Protein AF-A0A168EDT3-F1 (afdb_monomer_lite)

Sequence (125 aa):
MRIFFRKQPPPPLDPDDVVVTSVEVLDRGLPITRIIHWSHGYTFLSGLESEGSRPVAVHFKHIADIDSTASNLTLKEGGIALRVMDLRGVPGNWKTYGPWSDEHLDELLQSGCIDDVHNDLTPWD

Foldseek 3Di:
DDDDPPPDFADFQDQQFKEKEFPCCQVVLADFFKWAAAPRGIYTYHPPADPPTDMDIDGVNSNCVSPVLSRPDTADHQKMWGWDADPVRHTDDIFMFDNDDPVVVVVCVVVVDDDPPPDPGPGDD

Radius of gyration: 14.89 Å; chains: 1; bounding box: 53×29×36 Å

Organism: NCBI:txid1300344

Secondary structure (DSSP, 8-state):
-------PPPPPPPTT-EEEEEHHHHHHTPPEEEEEEETTEEEEEETT--TTPPEEEEEHHHHHTT-TTGGG----TT-EEE-PBPTTS-B---EEE----HHHHHHHHHH----TTTS------

Structure (mmCIF, N/CA/C/O backbone):
data_AF-A0A168EDT3-F1
#
_entry.id   AF-A0A168EDT3-F1
#
loop_
_atom_site.group_PDB
_atom_site.id
_atom_site.type_symbol
_atom_site.label_atom_id
_atom_site.label_alt_id
_atom_site.label_comp_id
_atom_site.label_asym_id
_atom_site.label_entity_id
_atom_site.label_seq_id
_atom_site.pdbx_PDB_ins_code
_atom_site.Cartn_x
_atom_site.Cartn_y
_atom_site.Cartn_z
_atom_site.occupancy
_atom_site.B_iso_or_equiv
_atom_site.auth_seq_id
_atom_site.auth_comp_id
_atom_site.auth_asym_id
_atom_site.auth_atom_id
_atom_site.pdbx_PDB_model_num
ATOM 1 N N . MET A 1 1 ? 36.999 13.636 -1.929 1.00 38.53 1 MET A N 1
ATOM 2 C CA . MET A 1 1 ? 36.272 12.615 -1.147 1.00 38.53 1 MET A CA 1
ATOM 3 C C . MET A 1 1 ? 35.005 12.269 -1.919 1.00 38.53 1 MET A C 1
ATOM 5 O O . MET A 1 1 ? 34.163 13.139 -2.075 1.00 38.53 1 MET A O 1
ATOM 9 N N . ARG A 1 2 ? 34.921 11.080 -2.529 1.00 32.22 2 ARG A N 1
ATOM 10 C CA . ARG A 1 2 ? 33.703 10.623 -3.221 1.00 32.22 2 ARG A CA 1
ATOM 11 C C . ARG A 1 2 ? 32.858 9.873 -2.196 1.00 32.22 2 ARG A C 1
ATOM 13 O O . ARG A 1 2 ? 33.267 8.808 -1.746 1.00 32.22 2 ARG A O 1
ATOM 20 N N . ILE A 1 3 ? 31.746 10.469 -1.778 1.00 32.44 3 ILE A N 1
ATOM 21 C CA . ILE A 1 3 ? 30.786 9.824 -0.884 1.00 32.44 3 ILE A CA 1
ATOM 22 C C . ILE A 1 3 ? 29.979 8.861 -1.753 1.00 32.44 3 ILE A C 1
ATOM 24 O O . ILE A 1 3 ? 29.205 9.282 -2.608 1.00 32.44 3 ILE A O 1
ATOM 28 N N . PHE A 1 4 ? 30.214 7.564 -1.581 1.00 37.53 4 PHE A N 1
ATOM 29 C CA . PHE A 1 4 ? 29.346 6.539 -2.139 1.00 37.53 4 PHE A CA 1
ATOM 30 C C . PHE A 1 4 ? 28.138 6.424 -1.213 1.00 37.53 4 PHE A C 1
ATOM 32 O O . PHE A 1 4 ? 28.236 5.818 -0.147 1.00 37.53 4 PHE A O 1
ATOM 39 N N . PHE A 1 5 ? 27.000 6.993 -1.605 1.00 39.56 5 PHE A N 1
ATOM 40 C CA . PHE A 1 5 ? 25.731 6.566 -1.032 1.00 39.56 5 PHE A CA 1
ATOM 41 C C . PHE A 1 5 ? 25.523 5.121 -1.481 1.00 39.56 5 PHE A C 1
ATOM 43 O O . PHE A 1 5 ? 25.188 4.857 -2.637 1.00 39.56 5 PHE A O 1
ATOM 50 N N . ARG A 1 6 ? 25.774 4.158 -0.587 1.00 43.62 6 ARG A N 1
ATOM 51 C CA . ARG A 1 6 ? 25.155 2.844 -0.752 1.00 43.62 6 ARG A CA 1
ATOM 52 C C . ARG A 1 6 ? 23.657 3.126 -0.811 1.00 43.62 6 ARG A C 1
ATOM 54 O O . ARG A 1 6 ? 23.123 3.684 0.142 1.00 43.62 6 ARG A O 1
ATOM 61 N N . LYS A 1 7 ? 23.015 2.794 -1.935 1.00 52.00 7 LYS A N 1
ATOM 62 C CA . LYS A 1 7 ? 21.555 2.736 -2.049 1.00 52.00 7 LYS A CA 1
ATOM 63 C C . LYS A 1 7 ? 21.092 1.640 -1.091 1.00 52.00 7 LYS A C 1
ATOM 65 O O . LYS A 1 7 ? 20.941 0.492 -1.498 1.00 52.00 7 LYS A O 1
ATOM 70 N N . GLN A 1 8 ? 21.020 1.953 0.200 1.00 50.66 8 GLN A N 1
ATOM 71 C CA . GLN A 1 8 ? 20.370 1.069 1.146 1.00 50.66 8 GLN A CA 1
ATOM 72 C C . GLN A 1 8 ? 18.915 0.967 0.704 1.00 50.66 8 GLN A C 1
ATOM 74 O O . GLN A 1 8 ? 18.336 1.981 0.296 1.00 50.66 8 GLN A O 1
ATOM 79 N N . PRO A 1 9 ? 18.347 -0.247 0.702 1.00 55.12 9 PRO A N 1
ATOM 80 C CA . PRO A 1 9 ? 16.920 -0.358 0.553 1.00 55.12 9 PRO A CA 1
ATOM 81 C C . PRO A 1 9 ? 16.270 0.520 1.635 1.00 55.12 9 PRO A C 1
ATOM 83 O O . PRO A 1 9 ? 16.803 0.630 2.744 1.00 55.12 9 PRO A O 1
ATOM 86 N N . PRO A 1 10 ? 15.175 1.196 1.286 1.00 61.12 10 PRO A N 1
ATOM 87 C CA . PRO A 1 10 ? 14.385 1.964 2.236 1.00 61.12 10 PRO A CA 1
ATOM 88 C C . PRO A 1 10 ? 13.962 1.056 3.399 1.00 61.12 10 PRO A C 1
ATOM 90 O O . PRO A 1 10 ? 13.918 -0.170 3.236 1.00 61.12 10 PRO A O 1
ATOM 93 N N . PRO A 1 11 ? 13.688 1.632 4.576 1.00 66.62 11 PRO A N 1
ATOM 94 C CA . PRO A 1 11 ? 13.210 0.849 5.698 1.00 66.62 11 PRO A CA 1
ATOM 95 C C . PRO A 1 11 ? 11.875 0.170 5.339 1.00 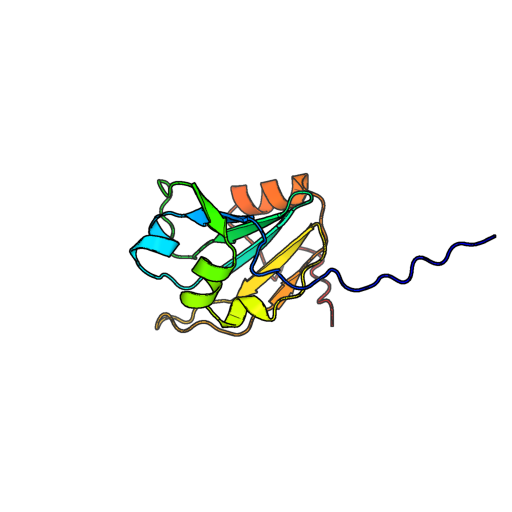66.62 11 PRO A C 1
ATOM 97 O O . PRO A 1 11 ? 11.103 0.713 4.543 1.00 66.62 11 PRO A O 1
ATOM 100 N N . PRO A 1 12 ? 11.613 -1.025 5.890 1.00 74.69 12 PRO A N 1
ATOM 101 C CA . PRO A 1 12 ? 10.286 -1.626 5.826 1.00 74.69 12 PRO A CA 1
ATOM 102 C C . PRO A 1 12 ? 9.257 -0.704 6.494 1.00 74.69 12 PRO A C 1
ATOM 104 O O . PRO A 1 12 ? 9.627 0.160 7.288 1.00 74.69 12 PRO A O 1
ATOM 107 N N . LEU A 1 13 ? 7.976 -0.919 6.192 1.00 80.88 13 LEU A N 1
ATOM 108 C CA . LEU A 1 13 ? 6.867 -0.239 6.869 1.00 80.88 13 LEU A CA 1
ATOM 109 C C . LEU A 1 13 ? 6.972 -0.418 8.393 1.00 80.88 13 LEU A C 1
ATOM 111 O O . LEU A 1 13 ? 6.948 -1.553 8.882 1.00 80.88 13 LEU A O 1
ATOM 115 N N . ASP A 1 14 ? 7.089 0.684 9.137 1.00 83.19 14 ASP A N 1
ATOM 116 C CA . ASP A 1 14 ? 7.169 0.657 10.598 1.00 83.19 14 ASP A CA 1
ATOM 117 C C . ASP A 1 14 ? 5.746 0.575 11.187 1.00 83.19 14 ASP A C 1
ATOM 119 O O . ASP A 1 14 ? 4.866 1.326 10.768 1.00 83.19 14 ASP A O 1
ATOM 123 N N . PRO A 1 15 ? 5.460 -0.319 12.152 1.00 84.81 15 PRO A N 1
ATOM 124 C CA . PRO A 1 15 ? 4.177 -0.355 12.860 1.00 84.81 15 PRO A CA 1
ATOM 125 C C . PRO A 1 15 ? 3.707 0.988 13.439 1.00 84.81 15 PRO A C 1
ATOM 127 O O . PRO A 1 15 ? 2.491 1.186 13.578 1.00 84.81 15 PRO A O 1
ATOM 130 N N . ASP A 1 16 ? 4.640 1.883 13.770 1.00 85.19 16 ASP A N 1
ATOM 131 C CA . ASP A 1 16 ? 4.357 3.218 14.292 1.00 85.19 16 ASP A CA 1
ATOM 132 C C . ASP A 1 16 ? 4.120 4.267 13.188 1.00 85.19 16 ASP A C 1
ATOM 134 O O . ASP A 1 16 ? 3.581 5.339 13.490 1.00 85.19 16 ASP A O 1
ATOM 138 N N . ASP A 1 17 ? 4.408 3.954 11.917 1.00 87.00 17 ASP A N 1
ATOM 139 C CA . ASP A 1 17 ? 4.163 4.851 10.784 1.00 87.00 17 ASP A CA 1
ATOM 140 C C . ASP A 1 17 ? 2.673 5.191 10.655 1.00 87.00 17 ASP A C 1
ATOM 142 O O . ASP A 1 17 ? 1.789 4.335 10.777 1.00 87.00 17 ASP A O 1
ATOM 146 N N . VAL A 1 18 ? 2.392 6.464 10.366 1.00 90.94 18 VAL A N 1
ATOM 147 C CA . VAL A 1 18 ? 1.055 6.922 9.981 1.00 90.94 18 VAL A CA 1
ATOM 148 C C . VAL A 1 18 ? 0.924 6.819 8.467 1.00 90.94 18 VAL A C 1
ATOM 150 O O . VAL A 1 18 ? 1.722 7.375 7.715 1.00 90.94 18 VAL A O 1
ATOM 153 N N . VAL A 1 19 ? -0.111 6.117 8.028 1.00 92.44 19 VAL A N 1
ATOM 154 C CA . VAL A 1 19 ? -0.415 5.840 6.625 1.00 92.44 19 VAL A CA 1
ATOM 155 C C . VAL A 1 19 ? -1.814 6.341 6.292 1.00 92.44 19 VAL A C 1
ATOM 157 O O . VAL A 1 19 ? -2.669 6.462 7.173 1.00 92.44 19 VAL A O 1
ATOM 160 N N . VAL A 1 20 ? -2.067 6.620 5.018 1.00 93.38 20 VAL A N 1
ATOM 161 C CA . VAL A 1 20 ? -3.395 7.005 4.527 1.00 93.38 20 VAL A CA 1
ATOM 162 C C . VAL A 1 20 ? -4.067 5.799 3.877 1.00 93.38 20 VAL A C 1
ATOM 164 O O . VAL A 1 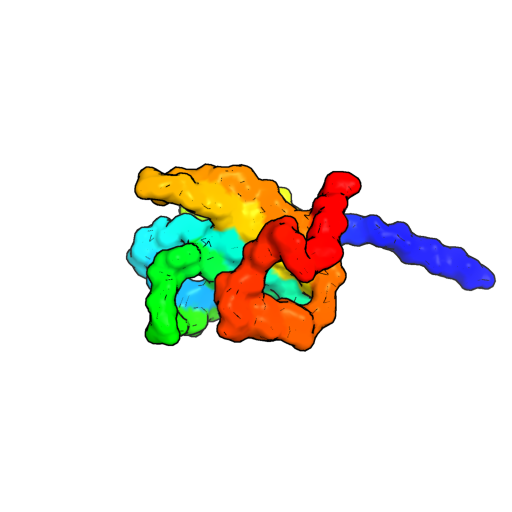20 ? -3.460 5.115 3.059 1.00 93.38 20 VAL A O 1
ATOM 167 N N . THR A 1 21 ? -5.326 5.538 4.218 1.00 93.12 21 THR A N 1
ATOM 168 C CA . THR A 1 21 ? -6.185 4.546 3.548 1.00 93.12 21 THR A CA 1
ATOM 169 C C . THR A 1 21 ? -7.616 5.072 3.417 1.00 93.12 21 THR A C 1
ATOM 171 O O . THR A 1 21 ? -7.846 6.246 3.690 1.00 93.12 21 THR A O 1
ATOM 174 N N . SER A 1 22 ? -8.587 4.245 3.029 1.00 91.38 22 SER A N 1
ATOM 175 C CA . SER A 1 22 ? -10.008 4.599 2.999 1.00 91.38 22 SER A CA 1
ATOM 176 C C . SER A 1 22 ? -10.799 3.996 4.164 1.00 91.38 22 SER A C 1
ATOM 178 O O . SER A 1 22 ? -10.456 2.949 4.719 1.00 91.38 22 SER A O 1
ATOM 180 N N . VAL A 1 23 ? -11.917 4.638 4.518 1.00 88.69 23 VAL A N 1
ATOM 181 C CA . VAL A 1 23 ? -12.878 4.077 5.485 1.00 88.69 23 VAL A CA 1
ATOM 182 C C . VAL A 1 23 ? -13.407 2.717 5.022 1.00 88.69 23 VAL A C 1
ATOM 184 O O . VAL A 1 23 ? -13.583 1.835 5.855 1.00 88.69 23 VAL A O 1
ATOM 187 N N . GLU A 1 24 ? -13.630 2.495 3.718 1.00 88.00 24 GLU A N 1
ATOM 188 C CA . GLU A 1 24 ? -14.104 1.187 3.248 1.00 88.00 24 GLU A CA 1
ATOM 189 C C . GLU A 1 24 ? -13.097 0.064 3.493 1.00 88.00 24 GLU A C 1
ATOM 191 O O . GLU A 1 24 ? -13.523 -1.042 3.825 1.00 88.00 24 GLU A O 1
ATOM 196 N N . VAL A 1 25 ? -11.792 0.330 3.365 1.00 89.25 25 VAL A N 1
ATOM 197 C CA . VAL A 1 25 ? -10.753 -0.655 3.700 1.00 89.25 25 VAL A CA 1
ATOM 198 C C . VAL A 1 25 ? -10.856 -1.061 5.166 1.00 89.25 25 VAL A C 1
ATOM 200 O O . VAL A 1 25 ? -10.877 -2.255 5.459 1.00 89.25 25 VAL A O 1
ATOM 203 N N . LEU A 1 26 ? -10.982 -0.087 6.069 1.00 89.06 26 LEU A N 1
ATOM 204 C CA . LEU A 1 26 ? -11.029 -0.337 7.510 1.00 89.06 26 LEU A CA 1
ATOM 205 C C . LEU A 1 26 ? -12.339 -0.998 7.954 1.00 89.06 26 LEU A C 1
ATOM 207 O O . LEU A 1 26 ? -12.312 -2.038 8.606 1.00 89.06 26 LEU A O 1
ATOM 211 N N . ASP A 1 27 ? -13.484 -0.426 7.580 1.00 88.75 27 ASP A N 1
ATOM 212 C CA . ASP A 1 27 ? -14.800 -0.860 8.066 1.00 88.75 27 ASP A CA 1
ATOM 213 C C . ASP A 1 27 ? -15.211 -2.226 7.506 1.00 88.75 27 ASP A C 1
ATOM 215 O O . ASP A 1 27 ? -15.953 -2.972 8.148 1.00 88.75 27 ASP A O 1
ATOM 219 N N . ARG A 1 28 ? -14.766 -2.556 6.287 1.00 86.88 28 ARG A N 1
ATOM 220 C CA . ARG A 1 28 ? -15.138 -3.801 5.597 1.00 86.88 28 ARG A CA 1
ATOM 221 C C . ARG A 1 28 ? -14.007 -4.826 5.556 1.00 86.88 28 ARG A C 1
ATOM 223 O O . ARG A 1 28 ? -14.230 -5.917 5.037 1.00 86.88 28 ARG A O 1
ATOM 230 N N . GLY A 1 29 ? -12.822 -4.487 6.067 1.00 87.19 29 GLY A N 1
ATOM 231 C CA . GLY A 1 29 ? -11.644 -5.356 6.032 1.00 87.19 29 GLY A CA 1
ATOM 232 C C . GLY A 1 29 ? -11.252 -5.749 4.607 1.00 87.19 29 GLY A C 1
ATOM 233 O O . GLY A 1 29 ? -11.008 -6.924 4.336 1.00 87.19 29 GLY A O 1
ATOM 234 N N . LEU A 1 30 ? -11.278 -4.794 3.669 1.00 86.88 30 LEU A N 1
ATOM 235 C CA . LEU A 1 30 ? -10.977 -5.092 2.267 1.00 86.88 30 LEU A CA 1
ATOM 236 C C . LEU A 1 30 ? -9.478 -5.351 2.077 1.00 86.88 30 LEU A C 1
ATOM 238 O O . LEU A 1 30 ? -8.653 -4.648 2.664 1.00 86.88 30 LEU A O 1
ATOM 242 N N . PRO A 1 31 ? -9.104 -6.298 1.200 1.00 86.75 31 PRO A N 1
ATOM 243 C CA . PRO A 1 31 ? -7.710 -6.511 0.858 1.00 86.75 31 PRO A CA 1
ATOM 244 C C . PRO A 1 31 ? -7.148 -5.277 0.144 1.00 86.75 31 PRO A C 1
ATOM 246 O O . PRO A 1 31 ? -7.691 -4.810 -0.856 1.00 86.75 31 PRO A O 1
ATOM 249 N N . ILE A 1 32 ? -6.011 -4.778 0.621 1.00 91.38 32 ILE A N 1
ATOM 250 C CA . ILE A 1 32 ? -5.289 -3.661 -0.001 1.00 91.38 32 ILE A CA 1
ATOM 251 C C . ILE A 1 32 ? -4.647 -4.142 -1.294 1.00 91.38 32 ILE A C 1
ATOM 253 O O . ILE A 1 32 ? -3.903 -5.106 -1.284 1.00 91.38 32 ILE A O 1
ATOM 257 N N . THR A 1 33 ? -4.894 -3.519 -2.431 1.00 90.81 33 THR A N 1
ATOM 258 C CA . THR A 1 33 ? -4.351 -3.989 -3.720 1.00 90.81 33 THR A CA 1
ATOM 259 C C . THR A 1 33 ? -3.211 -3.127 -4.231 1.00 90.81 33 THR A C 1
ATOM 261 O O . THR A 1 33 ? -2.477 -3.543 -5.126 1.00 90.81 33 THR A O 1
ATOM 264 N N . ARG A 1 34 ? -3.063 -1.922 -3.682 1.00 90.12 34 ARG A N 1
ATOM 265 C CA . ARG A 1 34 ? -2.058 -0.949 -4.093 1.00 90.12 34 ARG A CA 1
ATOM 266 C C . ARG A 1 34 ? -1.488 -0.241 -2.874 1.00 90.12 34 ARG A C 1
ATOM 268 O O . ARG A 1 34 ? -2.232 0.192 -2.000 1.00 90.12 34 ARG A O 1
ATOM 275 N N . ILE A 1 35 ? -0.169 -0.107 -2.854 1.00 92.25 35 ILE A N 1
ATOM 276 C CA . ILE A 1 35 ? 0.575 0.661 -1.861 1.00 92.25 35 ILE A CA 1
ATOM 277 C C . ILE A 1 35 ? 1.484 1.626 -2.607 1.00 92.25 35 ILE A C 1
ATOM 279 O O . ILE A 1 35 ? 2.236 1.208 -3.481 1.00 92.25 35 ILE A O 1
ATOM 283 N N . ILE A 1 36 ? 1.415 2.904 -2.264 1.00 90.75 36 ILE A N 1
ATOM 284 C CA . ILE A 1 36 ? 2.229 3.966 -2.852 1.00 90.75 36 ILE A CA 1
ATOM 285 C C . ILE A 1 36 ? 3.077 4.570 -1.742 1.00 90.75 36 ILE A C 1
ATOM 287 O O . ILE A 1 36 ? 2.544 4.911 -0.684 1.00 90.75 36 ILE A O 1
ATOM 291 N N . HIS A 1 37 ? 4.382 4.685 -1.973 1.00 90.88 37 HIS A N 1
ATOM 292 C CA . HIS A 1 37 ? 5.307 5.345 -1.063 1.00 90.88 37 HIS A CA 1
ATOM 293 C C . HIS A 1 37 ? 5.639 6.748 -1.578 1.00 90.88 37 HIS A C 1
ATOM 295 O O . HIS A 1 37 ? 6.333 6.908 -2.582 1.00 90.88 37 HIS A O 1
ATOM 301 N N . TRP A 1 38 ? 5.150 7.751 -0.861 1.00 87.50 38 TRP A N 1
ATOM 302 C CA . TRP A 1 38 ? 5.409 9.169 -1.084 1.00 87.50 38 TRP A CA 1
ATOM 303 C C . TRP A 1 38 ? 6.610 9.649 -0.278 1.00 87.50 38 TRP A C 1
ATOM 305 O O . TRP A 1 38 ? 7.015 9.019 0.698 1.00 87.50 38 TRP A O 1
ATOM 315 N N . SER A 1 39 ? 7.080 10.851 -0.596 1.00 83.38 39 SER A N 1
ATOM 316 C CA . SER A 1 39 ? 8.081 11.589 0.186 1.00 83.38 39 SER A CA 1
ATOM 317 C C . SER A 1 39 ? 7.710 11.806 1.667 1.00 83.38 39 SER A C 1
ATOM 319 O O . SER A 1 39 ? 8.574 12.108 2.494 1.00 83.38 39 SER A O 1
ATOM 321 N N . HIS A 1 40 ? 6.433 11.660 2.038 1.00 82.44 40 HIS A N 1
ATOM 322 C CA . HIS A 1 40 ? 5.921 11.926 3.392 1.00 82.44 40 HIS A CA 1
ATOM 323 C C . HIS A 1 40 ? 5.217 10.732 4.055 1.00 82.44 40 HIS A C 1
ATOM 325 O O . HIS A 1 40 ? 4.596 10.904 5.103 1.00 82.44 40 HIS A O 1
ATOM 331 N N . GLY A 1 41 ? 5.294 9.536 3.467 1.00 88.50 41 GLY A N 1
ATOM 332 C CA . GLY A 1 41 ? 4.692 8.324 4.024 1.00 88.50 41 GLY A CA 1
ATOM 333 C C . GLY A 1 41 ? 3.977 7.487 2.972 1.00 88.50 41 GLY A C 1
ATOM 334 O O . GLY A 1 41 ? 4.244 7.594 1.779 1.00 88.50 41 GLY A O 1
ATOM 335 N N . TYR A 1 42 ? 3.051 6.637 3.407 1.00 91.81 42 TYR A N 1
ATOM 336 C CA . TYR A 1 42 ? 2.420 5.652 2.531 1.00 91.81 42 TYR A CA 1
ATOM 337 C C . TYR A 1 42 ? 0.928 5.902 2.330 1.00 91.81 42 TYR A C 1
ATOM 339 O O . TYR A 1 42 ? 0.223 6.366 3.227 1.00 91.81 42 TYR A O 1
ATOM 347 N N . THR A 1 43 ? 0.436 5.547 1.146 1.00 91.50 43 THR A N 1
ATOM 348 C CA . THR A 1 43 ? -0.993 5.473 0.826 1.00 91.50 43 THR A CA 1
ATOM 349 C C . THR A 1 43 ? -1.360 4.058 0.409 1.00 91.50 43 THR A C 1
ATOM 351 O O . THR A 1 43 ? -0.708 3.471 -0.455 1.00 91.50 43 THR A O 1
ATOM 354 N N . PHE A 1 44 ? -2.412 3.516 1.009 1.00 92.31 44 PHE A N 1
ATOM 355 C CA . PHE A 1 44 ? -2.927 2.176 0.762 1.00 92.31 44 PHE A CA 1
ATOM 356 C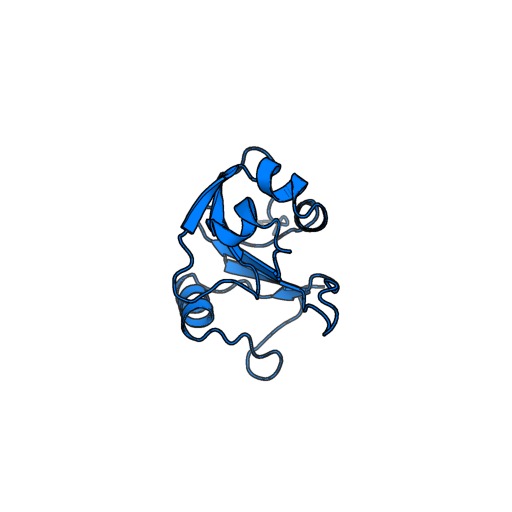 C . PHE A 1 44 ? -4.323 2.242 0.168 1.00 92.31 44 PHE A C 1
ATOM 358 O O . PHE A 1 44 ? -5.196 2.914 0.715 1.00 92.31 44 PHE A O 1
ATOM 365 N N . LEU A 1 45 ? -4.539 1.498 -0.911 1.00 88.56 45 LEU A N 1
ATOM 366 C CA . LEU A 1 45 ? -5.785 1.513 -1.666 1.00 88.56 45 LEU A CA 1
ATOM 367 C C . LEU A 1 45 ? -6.262 0.089 -1.936 1.00 88.56 45 LEU A C 1
ATOM 369 O O . LEU A 1 45 ? -5.476 -0.784 -2.324 1.00 88.56 45 LEU A O 1
ATOM 373 N N . SER A 1 46 ? -7.561 -0.135 -1.765 1.00 87.06 46 SER A N 1
ATOM 374 C CA . SER A 1 46 ? -8.248 -1.341 -2.236 1.00 87.06 46 SER A CA 1
ATOM 375 C C . SER A 1 46 ? -8.784 -1.147 -3.654 1.00 87.06 46 SER A C 1
ATOM 377 O O . SER A 1 46 ? -9.231 -0.068 -4.030 1.00 87.06 46 SER A O 1
ATOM 379 N N . GLY A 1 47 ? -8.809 -2.225 -4.439 1.00 80.31 47 GLY A N 1
ATOM 380 C CA . GLY A 1 47 ? -9.394 -2.236 -5.782 1.00 80.31 47 GLY A CA 1
ATOM 381 C C . GLY A 1 47 ? -10.925 -2.166 -5.790 1.00 80.31 47 GLY A C 1
ATOM 382 O O . GLY A 1 47 ? -11.525 -2.164 -6.859 1.00 80.31 47 GLY A O 1
ATOM 383 N N . LEU A 1 48 ? -11.558 -2.153 -4.613 1.00 80.94 48 LEU A N 1
ATOM 384 C CA . LEU A 1 48 ? -13.009 -2.077 -4.421 1.00 80.94 48 LEU A CA 1
ATOM 385 C C . LEU A 1 48 ? -13.458 -0.748 -3.789 1.00 80.94 48 LEU A C 1
ATOM 387 O O . LEU A 1 48 ? -14.607 -0.636 -3.356 1.00 80.94 48 LEU A O 1
ATOM 391 N N . GLU A 1 49 ? -12.563 0.236 -3.694 1.00 79.38 49 GLU A N 1
ATOM 392 C CA . GLU A 1 49 ? -12.918 1.596 -3.287 1.00 79.38 49 GLU A CA 1
ATOM 393 C C . GLU A 1 49 ? -13.877 2.230 -4.299 1.00 79.38 49 GLU A C 1
ATOM 395 O O . GLU A 1 49 ? -13.783 2.011 -5.509 1.00 79.38 49 GLU A O 1
ATOM 400 N N . SER A 1 50 ? -14.851 2.976 -3.787 1.00 80.88 50 SER A N 1
ATOM 401 C CA . SER A 1 50 ? -15.796 3.716 -4.613 1.00 80.88 50 SER A CA 1
ATOM 402 C C . SER A 1 50 ? -15.247 5.112 -4.903 1.00 80.88 50 SER A C 1
ATOM 404 O O . SER A 1 50 ? -14.398 5.619 -4.180 1.00 80.88 50 SER A O 1
ATOM 406 N N . GLU A 1 51 ? -15.763 5.796 -5.925 1.00 75.56 51 GLU A N 1
ATOM 407 C CA . GLU A 1 51 ? -15.360 7.185 -6.216 1.00 75.56 51 GLU A CA 1
ATOM 408 C C . GLU A 1 51 ? -15.615 8.142 -5.026 1.00 75.56 51 GLU A C 1
ATOM 410 O O . GLU A 1 51 ? -14.983 9.186 -4.905 1.00 75.56 51 GLU A O 1
ATOM 415 N N . GLY A 1 52 ? -16.517 7.769 -4.107 1.00 81.06 52 GLY A N 1
ATOM 416 C CA . GLY A 1 52 ? -16.811 8.508 -2.876 1.00 81.06 52 GLY A CA 1
ATOM 417 C C . GLY A 1 52 ? -16.022 8.058 -1.641 1.00 81.06 52 GLY A C 1
ATOM 418 O O . GLY A 1 52 ? -16.349 8.500 -0.533 1.00 81.06 52 GLY A O 1
ATOM 419 N N . SER A 1 53 ? -15.036 7.170 -1.797 1.00 84.31 53 SER A N 1
ATOM 420 C CA . SER A 1 53 ? -14.205 6.672 -0.703 1.00 84.31 53 SER A CA 1
ATOM 421 C C . SER A 1 53 ? -13.527 7.816 0.047 1.00 84.31 53 SER A C 1
ATOM 423 O O . SER A 1 53 ? -12.889 8.690 -0.537 1.00 84.31 53 SER A O 1
ATOM 425 N N . ARG A 1 54 ? -13.679 7.834 1.377 1.00 87.38 54 ARG A N 1
ATOM 426 C CA . ARG A 1 54 ? -13.125 8.899 2.226 1.00 87.38 54 ARG A CA 1
ATOM 427 C C . ARG A 1 54 ? -11.752 8.497 2.760 1.00 87.38 54 ARG A C 1
ATOM 429 O O . ARG A 1 54 ? -11.685 7.467 3.438 1.00 87.38 54 ARG A O 1
ATOM 436 N N . PRO A 1 55 ? -10.696 9.299 2.529 1.00 90.44 55 PRO A N 1
ATOM 437 C CA . PRO A 1 55 ? -9.377 9.004 3.059 1.00 90.44 55 PRO A CA 1
ATOM 438 C C . PRO A 1 55 ? -9.329 9.220 4.576 1.00 90.44 55 PRO A C 1
ATOM 440 O O . PRO A 1 55 ? -9.956 10.137 5.113 1.00 90.44 55 PRO A O 1
ATOM 443 N N . VAL A 1 56 ? -8.558 8.386 5.265 1.00 93.62 56 VAL A N 1
ATOM 444 C CA . VAL A 1 56 ? -8.318 8.420 6.709 1.00 93.62 56 VAL A CA 1
ATOM 445 C C . VAL A 1 56 ? -6.864 8.080 7.012 1.00 93.62 56 VAL A C 1
ATOM 447 O O . VAL A 1 56 ? -6.279 7.191 6.396 1.00 93.62 56 VAL A O 1
ATOM 450 N N . ALA A 1 57 ? -6.288 8.789 7.980 1.00 93.94 57 ALA A N 1
ATOM 451 C CA . ALA A 1 57 ? -4.949 8.518 8.485 1.00 93.94 57 ALA A CA 1
ATOM 452 C C . ALA A 1 57 ? -5.020 7.547 9.671 1.00 93.94 57 ALA A C 1
ATOM 454 O O . ALA A 1 57 ? -5.772 7.778 10.621 1.00 93.94 57 ALA A O 1
ATOM 455 N N . VAL A 1 58 ? -4.239 6.471 9.625 1.00 93.81 58 VAL A N 1
ATOM 456 C CA . VAL A 1 58 ? -4.174 5.435 10.667 1.00 93.81 58 VAL A CA 1
ATOM 457 C C . VAL A 1 58 ? -2.740 4.967 10.876 1.00 93.81 58 VAL A C 1
ATOM 459 O O . VAL A 1 58 ? -1.888 5.179 10.022 1.00 93.81 58 VAL A O 1
ATOM 462 N N . HIS A 1 59 ? -2.464 4.305 11.999 1.00 92.75 59 HIS A N 1
ATOM 463 C CA . HIS A 1 59 ? -1.181 3.625 12.173 1.00 92.75 59 HIS A CA 1
ATOM 464 C C . HIS A 1 59 ? -1.107 2.356 11.324 1.00 92.75 59 HIS A C 1
ATOM 466 O O . HIS A 1 59 ? -2.094 1.616 11.229 1.00 92.75 59 HIS A O 1
ATOM 472 N N . PHE A 1 60 ? 0.081 2.063 10.795 1.00 90.75 60 PHE A N 1
ATOM 473 C CA . PHE A 1 60 ? 0.341 0.883 9.977 1.00 90.75 60 PHE A CA 1
ATOM 474 C C . PHE A 1 60 ? -0.075 -0.419 10.670 1.00 90.75 60 PHE A C 1
ATOM 476 O O . PHE A 1 60 ? -0.656 -1.294 10.031 1.00 90.75 60 PHE A O 1
ATOM 483 N N . LYS A 1 61 ? 0.115 -0.530 11.991 1.00 90.25 61 LYS A N 1
ATOM 484 C CA . LYS A 1 61 ? -0.323 -1.707 12.762 1.00 90.25 61 LYS A CA 1
ATOM 485 C C . LYS A 1 61 ? -1.800 -2.081 12.551 1.00 90.25 61 LYS A C 1
ATOM 487 O O . LYS A 1 61 ? -2.105 -3.259 12.439 1.00 90.25 61 LYS A O 1
ATOM 492 N N . HIS A 1 62 ? -2.705 -1.102 12.432 1.00 89.06 62 HIS A N 1
ATOM 493 C CA . HIS A 1 62 ? -4.135 -1.377 12.227 1.00 89.06 62 HIS A CA 1
ATOM 494 C C . HIS A 1 62 ? -4.407 -1.964 10.841 1.00 89.06 62 HIS A C 1
ATOM 496 O O . HIS A 1 62 ? -5.363 -2.706 10.647 1.00 89.06 62 HIS A O 1
ATOM 502 N N . ILE A 1 63 ? -3.557 -1.624 9.875 1.00 90.44 63 ILE A N 1
ATOM 503 C CA . ILE A 1 63 ? -3.611 -2.180 8.533 1.00 90.44 63 ILE A CA 1
ATOM 504 C C . ILE A 1 63 ? -3.000 -3.576 8.495 1.00 90.44 63 ILE A C 1
ATOM 506 O O . ILE A 1 63 ? -3.557 -4.458 7.851 1.00 90.44 63 ILE A O 1
ATOM 510 N N . ALA A 1 64 ? -1.883 -3.793 9.187 1.00 86.62 64 ALA A N 1
ATOM 511 C CA . ALA A 1 64 ? -1.227 -5.095 9.243 1.00 86.62 64 ALA A CA 1
ATOM 512 C C . ALA A 1 64 ? -2.144 -6.191 9.823 1.00 86.62 64 ALA A C 1
ATOM 514 O O . ALA A 1 64 ? -2.038 -7.347 9.417 1.00 86.62 64 ALA A O 1
ATOM 515 N N . ASP A 1 65 ? -3.079 -5.821 10.705 1.00 86.69 65 ASP A N 1
ATOM 516 C CA . ASP A 1 65 ? -4.123 -6.721 11.212 1.00 86.69 65 ASP A CA 1
ATOM 517 C C . ASP A 1 65 ? -5.141 -7.132 10.127 1.00 86.69 65 ASP A C 1
ATOM 519 O O . ASP A 1 65 ? -5.677 -8.239 10.167 1.00 86.69 65 ASP A O 1
ATOM 523 N N . ILE A 1 66 ? -5.402 -6.258 9.147 1.00 86.19 66 ILE A N 1
ATOM 524 C CA . ILE A 1 66 ? -6.301 -6.512 8.006 1.00 86.19 66 ILE A CA 1
ATOM 525 C C . ILE A 1 66 ? -5.563 -7.273 6.896 1.00 86.19 66 ILE A C 1
ATOM 527 O O . ILE A 1 66 ? -6.114 -8.182 6.277 1.00 86.19 66 ILE A O 1
ATOM 531 N N . ASP A 1 67 ? -4.309 -6.906 6.635 1.00 87.56 67 ASP A N 1
ATOM 532 C CA . ASP A 1 67 ? -3.488 -7.455 5.563 1.00 87.56 67 ASP A CA 1
ATOM 533 C C . ASP A 1 67 ? -2.028 -7.608 5.991 1.00 87.56 67 ASP A C 1
ATOM 535 O O . ASP A 1 67 ? -1.155 -6.783 5.704 1.00 87.56 67 ASP A O 1
ATOM 539 N N . SER A 1 68 ? -1.742 -8.741 6.626 1.00 86.88 68 SER A N 1
ATOM 540 C CA . SER A 1 68 ? -0.404 -9.067 7.115 1.00 86.88 68 SER A CA 1
ATOM 541 C C . SER A 1 68 ? 0.629 -9.248 6.000 1.00 86.88 68 SER A C 1
ATOM 543 O O . SER A 1 68 ? 1.820 -9.346 6.275 1.00 86.88 68 SER A O 1
ATOM 545 N N . THR A 1 69 ? 0.220 -9.344 4.731 1.00 87.12 69 THR A N 1
ATOM 546 C CA . THR A 1 69 ? 1.180 -9.497 3.628 1.00 87.12 69 THR A CA 1
ATOM 547 C C . THR A 1 69 ? 1.885 -8.184 3.293 1.00 87.12 69 THR A C 1
ATOM 549 O O . THR A 1 69 ? 2.987 -8.215 2.745 1.00 87.12 69 THR A O 1
ATOM 552 N N . ALA A 1 70 ? 1.286 -7.043 3.652 1.00 86.31 70 ALA A N 1
ATOM 553 C CA . ALA A 1 70 ? 1.858 -5.723 3.419 1.00 86.31 70 ALA A CA 1
ATOM 554 C C . ALA A 1 70 ? 3.091 -5.451 4.296 1.00 86.31 70 ALA A C 1
ATOM 556 O O . ALA A 1 70 ? 3.984 -4.724 3.875 1.00 86.31 70 ALA A O 1
ATOM 557 N N . SER A 1 71 ? 3.195 -6.069 5.479 1.00 83.56 71 SER A N 1
ATOM 558 C CA . SER A 1 71 ? 4.285 -5.810 6.439 1.00 83.56 71 SER A CA 1
ATOM 559 C C . SER A 1 71 ? 5.673 -6.215 5.948 1.00 83.56 71 SER A C 1
ATOM 561 O O . SER A 1 71 ? 6.670 -5.789 6.519 1.00 83.56 71 SER A O 1
ATOM 563 N N . ASN A 1 72 ? 5.749 -7.042 4.905 1.00 82.44 72 ASN A N 1
ATOM 564 C CA . ASN A 1 72 ? 7.014 -7.495 4.329 1.00 82.44 72 ASN A CA 1
ATOM 565 C C . ASN A 1 72 ? 7.442 -6.667 3.108 1.00 82.44 72 ASN A C 1
ATOM 567 O O . ASN A 1 72 ? 8.441 -6.997 2.468 1.00 82.44 72 ASN A O 1
ATOM 571 N N . LEU A 1 73 ? 6.677 -5.633 2.744 1.00 85.44 73 LEU A N 1
ATOM 572 C CA . LEU A 1 73 ? 6.990 -4.796 1.596 1.00 85.44 73 LEU A CA 1
ATOM 573 C C . LEU A 1 73 ? 8.092 -3.795 1.915 1.00 85.44 73 LEU A C 1
ATOM 575 O O . LEU A 1 73 ? 8.080 -3.114 2.939 1.00 85.44 73 LEU A O 1
ATOM 579 N N . THR A 1 74 ? 8.994 -3.663 0.950 1.00 86.38 74 THR A N 1
ATOM 580 C CA . THR A 1 74 ? 10.058 -2.666 0.949 1.00 86.38 74 THR A CA 1
ATOM 581 C C . THR A 1 74 ? 9.906 -1.823 -0.308 1.00 86.38 74 THR A C 1
ATOM 583 O O . THR A 1 74 ? 10.109 -2.317 -1.418 1.00 86.38 74 THR A O 1
ATOM 586 N N . LEU A 1 75 ? 9.541 -0.551 -0.148 1.00 85.12 75 LEU A N 1
ATOM 587 C CA . LEU A 1 75 ? 9.297 0.372 -1.258 1.00 85.12 75 LEU A CA 1
ATOM 588 C C . LEU A 1 75 ? 10.188 1.593 -1.161 1.00 85.12 75 LEU A C 1
ATOM 590 O O . LEU A 1 75 ? 10.301 2.206 -0.104 1.00 85.12 75 LEU A O 1
ATOM 594 N N . LYS A 1 76 ? 10.805 1.975 -2.281 1.00 86.94 76 LYS A N 1
ATOM 595 C CA . LYS A 1 76 ? 11.554 3.239 -2.385 1.00 86.94 76 LYS A CA 1
ATOM 596 C C . LYS A 1 76 ? 10.582 4.401 -2.391 1.00 86.94 76 LYS A C 1
ATOM 598 O O . LYS A 1 76 ? 9.447 4.223 -2.814 1.00 86.94 76 LYS A O 1
ATOM 603 N N . GLU A 1 77 ? 11.037 5.559 -1.931 1.00 87.25 77 GLU A N 1
ATOM 604 C CA . GLU A 1 77 ? 10.326 6.815 -2.170 1.00 87.25 77 GLU A CA 1
ATOM 605 C C . GLU A 1 77 ? 10.040 6.934 -3.672 1.00 87.25 77 GLU A C 1
ATOM 607 O O . GLU A 1 77 ? 10.929 6.654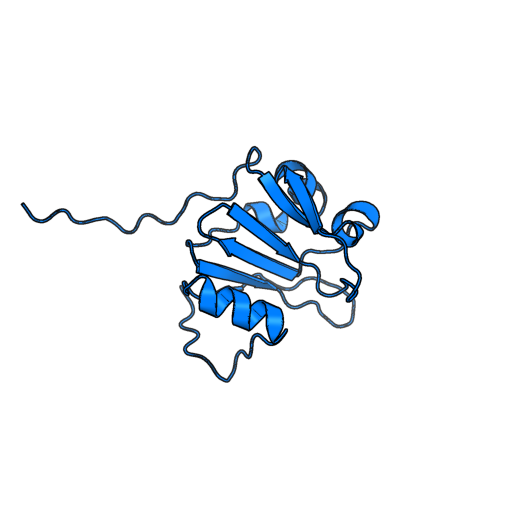 -4.484 1.00 87.25 77 GLU A O 1
ATOM 612 N N . GLY A 1 78 ? 8.798 7.246 -4.040 1.00 86.75 78 GLY A N 1
ATOM 613 C CA . GLY A 1 78 ? 8.346 7.221 -5.430 1.00 86.75 78 GLY A CA 1
ATOM 614 C C . GLY A 1 78 ? 7.917 5.835 -5.934 1.00 86.75 78 GLY A C 1
ATOM 615 O O . GLY A 1 78 ? 7.627 5.667 -7.115 1.00 86.75 78 GLY A O 1
ATOM 616 N N . GLY A 1 79 ? 7.958 4.804 -5.091 1.00 88.88 79 GLY A N 1
ATOM 617 C CA . GLY A 1 79 ? 7.685 3.416 -5.457 1.00 88.88 79 GLY A CA 1
ATOM 618 C C . GLY A 1 79 ? 6.229 3.012 -5.246 1.00 88.88 79 GLY A C 1
ATOM 619 O O . GLY A 1 79 ? 5.560 3.481 -4.325 1.00 88.88 79 GLY A O 1
ATOM 620 N N . ILE A 1 80 ? 5.760 2.070 -6.065 1.00 89.19 80 ILE A N 1
ATOM 621 C CA . ILE A 1 80 ? 4.424 1.474 -5.946 1.00 89.19 80 ILE A CA 1
ATOM 622 C C . ILE A 1 80 ? 4.559 -0.038 -5.779 1.00 89.19 80 ILE A C 1
ATOM 624 O O . ILE A 1 80 ? 5.311 -0.669 -6.515 1.00 89.19 80 ILE A O 1
ATOM 628 N N . ALA A 1 81 ? 3.807 -0.639 -4.859 1.00 91.25 81 ALA A N 1
ATOM 629 C CA . ALA A 1 81 ? 3.523 -2.070 -4.862 1.00 91.25 81 ALA A CA 1
ATOM 630 C C . ALA A 1 81 ? 2.087 -2.311 -5.335 1.00 91.25 81 ALA A C 1
ATOM 632 O O . ALA A 1 81 ? 1.152 -1.661 -4.866 1.00 91.25 81 ALA A O 1
ATOM 633 N N . LEU A 1 82 ? 1.901 -3.276 -6.230 1.00 90.81 82 LEU A N 1
ATOM 634 C CA . LEU A 1 82 ? 0.599 -3.731 -6.699 1.00 90.81 82 LEU A CA 1
ATOM 635 C C . LEU A 1 82 ? 0.469 -5.226 -6.505 1.00 90.81 82 LEU A C 1
ATOM 637 O O . LEU A 1 82 ? 1.403 -5.982 -6.763 1.00 90.81 82 LEU A O 1
ATOM 641 N N . ARG A 1 83 ? -0.727 -5.658 -6.136 1.00 89.19 83 ARG A N 1
ATOM 642 C CA . ARG A 1 83 ? -1.133 -7.050 -6.265 1.00 89.19 83 ARG A CA 1
ATOM 643 C C . ARG A 1 83 ? -2.465 -7.112 -6.985 1.00 89.19 83 ARG A C 1
ATOM 645 O O . ARG A 1 83 ? -3.384 -6.344 -6.704 1.00 89.19 83 ARG A O 1
ATOM 652 N N . VAL A 1 84 ? -2.558 -8.036 -7.929 1.00 86.00 84 VAL A N 1
ATOM 653 C CA . VAL A 1 84 ? -3.788 -8.271 -8.682 1.00 86.00 84 VAL A CA 1
ATOM 654 C C . VAL A 1 84 ? -4.649 -9.261 -7.909 1.00 86.00 84 VAL A C 1
ATOM 656 O O . VAL A 1 84 ? -4.157 -10.294 -7.453 1.00 86.00 84 VAL A O 1
ATOM 659 N N . MET A 1 85 ? -5.931 -8.937 -7.766 1.00 85.25 85 MET A N 1
ATOM 660 C CA . MET A 1 85 ? -6.934 -9.850 -7.223 1.00 85.25 85 MET A CA 1
ATOM 661 C C . MET A 1 85 ? -7.438 -10.763 -8.339 1.00 85.25 85 MET A C 1
ATOM 663 O O . MET A 1 85 ? -7.735 -10.288 -9.437 1.00 85.25 85 MET A O 1
ATOM 667 N N . ASP A 1 86 ? -7.560 -12.062 -8.073 1.00 84.31 86 ASP A N 1
ATOM 668 C CA . ASP A 1 86 ? -8.250 -12.954 -9.004 1.00 84.31 86 ASP A CA 1
ATOM 669 C C . ASP A 1 86 ? -9.775 -12.705 -8.994 1.00 84.31 86 ASP A C 1
ATOM 671 O O . ASP A 1 86 ? -10.316 -11.996 -8.142 1.00 84.31 86 ASP A O 1
ATOM 675 N N . LEU A 1 87 ? -10.497 -13.324 -9.934 1.00 81.38 87 LEU A N 1
ATOM 676 C CA . LEU A 1 87 ? -11.960 -13.196 -10.041 1.00 81.38 87 LEU A CA 1
ATOM 677 C C . LEU A 1 87 ? -12.727 -13.712 -8.809 1.00 81.38 87 LEU A C 1
ATOM 679 O O . LEU A 1 87 ? -13.926 -13.469 -8.688 1.00 81.38 87 LEU A O 1
ATOM 683 N N . ARG A 1 88 ? -12.068 -14.450 -7.911 1.00 83.81 88 ARG A N 1
ATOM 684 C CA . ARG A 1 88 ? -12.641 -14.960 -6.659 1.00 83.81 88 ARG A CA 1
ATOM 685 C C . ARG A 1 88 ? -12.315 -14.049 -5.474 1.00 83.81 88 ARG A C 1
ATOM 687 O O . ARG A 1 88 ? -12.673 -14.389 -4.350 1.00 83.81 88 ARG A O 1
ATOM 694 N N . GLY A 1 89 ? -11.650 -12.916 -5.708 1.00 77.62 89 GLY A N 1
ATOM 695 C CA . GLY A 1 89 ? -11.225 -12.000 -4.656 1.00 77.62 89 GLY A CA 1
ATOM 696 C C . GLY A 1 89 ? -10.042 -12.526 -3.847 1.00 77.62 89 GLY A C 1
ATOM 697 O O . GLY A 1 89 ? -9.869 -12.119 -2.701 1.00 77.62 89 GLY A O 1
ATOM 698 N N . VAL A 1 90 ? -9.219 -13.413 -4.415 1.00 84.19 90 VAL A N 1
ATOM 699 C CA . VAL A 1 90 ? -7.981 -13.878 -3.779 1.00 84.19 90 VAL A CA 1
ATOM 700 C C . VAL A 1 90 ? -6.820 -12.971 -4.201 1.00 84.19 90 VAL A C 1
ATOM 702 O O . VAL A 1 90 ? -6.604 -12.796 -5.405 1.00 84.19 90 VAL A O 1
ATOM 705 N N . PRO A 1 91 ? -6.058 -12.398 -3.251 1.00 85.06 91 PRO A N 1
ATOM 706 C CA . PRO A 1 91 ? -4.900 -11.578 -3.576 1.00 85.06 91 PRO A CA 1
ATOM 707 C C . PRO A 1 91 ? -3.764 -12.425 -4.153 1.00 85.06 91 PRO A C 1
ATOM 709 O O . PRO A 1 91 ? -3.369 -13.437 -3.573 1.00 85.06 91 PRO A O 1
ATOM 712 N N . GLY A 1 92 ? -3.229 -11.997 -5.296 1.00 87.12 92 GLY A N 1
ATOM 713 C CA . GLY A 1 92 ? -1.989 -12.525 -5.856 1.00 87.12 92 GLY A CA 1
ATOM 714 C C . GLY A 1 92 ? -0.741 -12.006 -5.135 1.00 87.12 92 GLY A C 1
ATOM 715 O O . GLY A 1 92 ? -0.813 -11.338 -4.103 1.00 87.12 92 GLY A O 1
ATOM 716 N N . ASN A 1 93 ? 0.426 -12.291 -5.714 1.00 89.62 93 ASN A N 1
ATOM 717 C CA . ASN A 1 93 ? 1.699 -11.798 -5.192 1.00 89.62 93 ASN A CA 1
ATOM 718 C C . ASN A 1 93 ? 1.862 -10.295 -5.441 1.00 89.62 93 ASN A C 1
ATOM 720 O O . ASN A 1 93 ? 1.443 -9.777 -6.480 1.00 89.62 93 ASN A O 1
ATOM 724 N N . TRP A 1 94 ? 2.534 -9.627 -4.507 1.00 91.00 94 TRP A N 1
ATOM 725 C CA . TRP A 1 94 ? 2.979 -8.253 -4.683 1.00 91.00 94 TRP A CA 1
ATOM 726 C C . TRP A 1 94 ? 4.052 -8.156 -5.768 1.00 91.00 94 TRP A C 1
ATOM 728 O O . TRP A 1 94 ? 4.975 -8.967 -5.829 1.00 91.00 94 TRP A O 1
ATOM 738 N N . LYS A 1 95 ? 3.936 -7.124 -6.592 1.00 89.94 95 LYS A N 1
ATOM 739 C CA . LYS A 1 95 ? 4.940 -6.663 -7.545 1.00 89.94 95 LYS A CA 1
ATOM 740 C C . LYS A 1 95 ? 5.244 -5.206 -7.250 1.00 89.94 95 LYS A C 1
ATOM 742 O O . LYS A 1 95 ? 4.327 -4.452 -6.936 1.00 89.94 95 LYS A O 1
ATOM 747 N N . THR A 1 96 ? 6.505 -4.812 -7.343 1.00 88.31 96 THR A N 1
ATOM 748 C CA . THR A 1 96 ? 6.941 -3.441 -7.070 1.00 88.31 96 THR A CA 1
ATOM 749 C C . THR A 1 96 ? 7.411 -2.754 -8.348 1.00 88.31 96 THR A C 1
ATOM 751 O O . THR A 1 96 ? 7.955 -3.389 -9.250 1.00 88.31 96 THR A O 1
ATOM 754 N N . TYR A 1 97 ? 7.181 -1.447 -8.426 1.00 85.50 97 TYR A N 1
ATOM 755 C CA . TYR A 1 97 ? 7.454 -0.612 -9.590 1.00 85.50 97 TYR A CA 1
ATOM 756 C C . TYR A 1 97 ? 8.021 0.754 -9.173 1.00 85.50 97 TYR A C 1
ATOM 758 O O . TYR A 1 97 ? 7.901 1.162 -8.012 1.00 85.50 97 TYR A O 1
ATOM 766 N N . GLY A 1 98 ? 8.628 1.463 -10.130 1.00 82.75 98 GLY A N 1
ATOM 767 C CA . GLY A 1 98 ? 9.299 2.746 -9.906 1.00 82.75 98 GLY A CA 1
ATOM 768 C C . GLY A 1 98 ? 10.756 2.596 -9.427 1.00 82.75 98 GLY A C 1
ATOM 769 O O . GLY A 1 98 ? 11.394 1.567 -9.676 1.00 82.75 98 GLY A O 1
ATOM 770 N N . PRO A 1 99 ? 11.330 3.600 -8.735 1.00 87.56 99 PRO A N 1
ATOM 771 C CA . PRO A 1 99 ? 10.680 4.807 -8.220 1.00 87.56 99 PRO A CA 1
ATOM 772 C C . PRO A 1 99 ? 10.417 5.875 -9.293 1.00 87.56 99 PRO A C 1
ATOM 774 O O . PRO A 1 99 ? 11.193 6.013 -10.239 1.00 87.56 99 PRO A O 1
ATOM 777 N N . TRP A 1 100 ? 9.360 6.658 -9.095 1.00 86.12 100 TRP A N 1
ATOM 778 C CA . TRP A 1 100 ? 8.936 7.782 -9.931 1.00 86.12 100 TRP A CA 1
ATOM 779 C C . TRP A 1 100 ? 8.830 9.085 -9.125 1.00 86.12 100 TRP A C 1
ATOM 781 O O . TRP A 1 100 ? 8.988 9.081 -7.907 1.00 86.12 100 TRP A O 1
ATOM 791 N N . SER A 1 101 ? 8.603 10.213 -9.801 1.00 88.25 101 SER A N 1
ATOM 792 C CA . SER A 1 101 ? 8.316 11.491 -9.137 1.00 88.25 101 SER A CA 1
ATOM 793 C C . SER A 1 101 ? 6.903 11.516 -8.549 1.00 88.25 101 SER A C 1
ATOM 795 O O . SER A 1 101 ? 6.014 10.837 -9.060 1.00 88.25 101 SER A O 1
ATOM 797 N N . ASP A 1 102 ? 6.681 12.360 -7.536 1.00 87.81 102 ASP A N 1
ATOM 798 C CA . ASP A 1 102 ? 5.351 12.587 -6.947 1.00 87.81 102 ASP A CA 1
ATOM 799 C C . A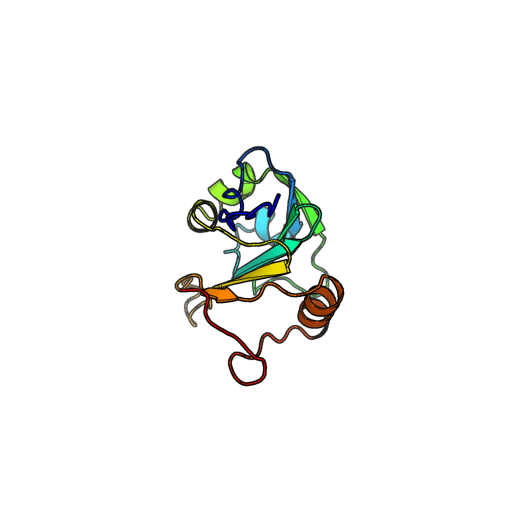SP A 1 102 ? 4.318 12.999 -8.016 1.00 87.81 102 ASP A C 1
ATOM 801 O O . ASP A 1 102 ? 3.212 12.472 -8.034 1.00 87.81 102 ASP A O 1
ATOM 805 N N . GLU A 1 103 ? 4.710 13.837 -8.986 1.00 88.88 103 GLU A N 1
ATOM 806 C CA . GLU A 1 103 ? 3.856 14.225 -10.124 1.00 88.88 103 GLU A CA 1
ATOM 807 C C . GLU A 1 103 ? 3.404 13.012 -10.955 1.00 88.88 103 GLU A C 1
ATOM 809 O O . GLU A 1 103 ? 2.233 12.889 -11.299 1.00 88.88 103 GLU A O 1
ATOM 814 N N . HIS A 1 104 ? 4.307 12.064 -11.217 1.00 85.81 104 HIS A N 1
ATOM 815 C CA . HIS A 1 104 ? 3.961 10.852 -11.956 1.00 85.81 104 HIS A CA 1
ATOM 816 C C . HIS A 1 104 ? 3.074 9.913 -11.125 1.00 85.81 104 HIS A C 1
ATOM 818 O O . HIS A 1 104 ? 2.179 9.262 -11.658 1.00 85.81 104 HIS A O 1
ATOM 824 N N . LEU A 1 105 ? 3.293 9.836 -9.809 1.00 84.94 105 LEU A N 1
ATOM 825 C CA . LEU A 1 105 ? 2.426 9.072 -8.911 1.00 84.94 105 LEU A CA 1
ATOM 826 C C . LEU A 1 105 ? 1.005 9.651 -8.860 1.00 84.94 105 LEU A C 1
ATOM 828 O O . LEU A 1 105 ? 0.036 8.887 -8.896 1.00 84.94 105 LEU A O 1
ATOM 832 N N . ASP A 1 106 ? 0.875 10.978 -8.831 1.00 86.38 106 ASP A N 1
ATOM 833 C CA . ASP A 1 106 ? -0.409 11.678 -8.912 1.00 86.38 106 ASP A CA 1
ATOM 834 C C . ASP A 1 106 ? -1.122 11.386 -10.241 1.00 86.38 106 ASP A C 1
ATOM 836 O O . ASP A 1 106 ? -2.314 11.070 -10.248 1.00 86.38 106 ASP A O 1
ATOM 840 N N . GLU A 1 107 ? -0.402 11.411 -11.365 1.00 84.94 107 GLU A N 1
ATOM 841 C CA . GLU A 1 107 ? -0.940 11.038 -12.681 1.00 84.94 107 GLU A CA 1
ATOM 842 C C . GLU A 1 107 ? -1.430 9.578 -12.717 1.00 84.94 107 GLU A C 1
ATOM 844 O O . GLU A 1 107 ? -2.509 9.287 -13.247 1.00 84.94 107 GLU A O 1
ATOM 849 N N . LEU A 1 108 ? -0.683 8.642 -12.121 1.00 78.94 108 LEU A N 1
ATOM 850 C CA . LEU A 1 108 ? -1.078 7.230 -12.018 1.00 78.94 108 LEU A CA 1
ATOM 851 C C . LEU A 1 108 ? -2.321 7.031 -11.138 1.00 78.94 108 LEU A C 1
ATOM 853 O O . LEU A 1 108 ? -3.136 6.137 -11.394 1.00 78.94 108 LEU A O 1
ATOM 857 N N . LEU A 1 109 ? -2.493 7.852 -10.101 1.00 78.06 109 LEU A N 1
ATOM 858 C CA . LEU A 1 109 ? -3.709 7.852 -9.293 1.00 78.06 109 LEU A CA 1
ATOM 859 C C . LEU A 1 109 ? -4.903 8.418 -10.056 1.00 78.06 109 LEU A C 1
ATOM 861 O O . LEU A 1 109 ? -5.965 7.800 -10.049 1.00 78.06 109 LEU A O 1
ATOM 865 N N . GLN A 1 110 ? -4.727 9.546 -10.745 1.00 80.44 110 GLN A N 1
ATOM 866 C CA . GLN A 1 110 ? -5.795 10.199 -11.504 1.00 80.44 110 GLN A CA 1
ATOM 867 C C . GLN A 1 110 ? -6.255 9.370 -12.704 1.00 80.44 110 GLN A C 1
ATOM 869 O O . GLN A 1 110 ? -7.449 9.289 -12.983 1.00 80.44 110 GLN A O 1
ATOM 874 N N . SER A 1 111 ? -5.323 8.738 -13.415 1.00 76.44 111 SER A N 1
ATOM 875 C CA . SER A 1 111 ? -5.646 7.903 -14.575 1.00 76.44 111 SER A CA 1
ATOM 876 C C . SER A 1 111 ? -6.278 6.564 -14.189 1.00 76.44 111 SER A C 1
ATOM 878 O O . SER A 1 111 ? -6.905 5.919 -15.030 1.00 76.44 111 SER A O 1
ATOM 880 N N . GLY A 1 112 ? -6.088 6.109 -12.944 1.00 65.69 112 GLY A N 1
ATOM 881 C CA . GLY A 1 112 ? -6.543 4.803 -12.460 1.00 65.69 112 GLY A CA 1
ATOM 882 C C . GLY A 1 112 ? -5.864 3.608 -13.143 1.00 65.69 112 GLY A C 1
ATOM 883 O O . GLY A 1 112 ? -6.099 2.462 -12.755 1.00 65.69 112 GLY A O 1
ATOM 884 N N . CYS A 1 113 ? -4.997 3.853 -14.12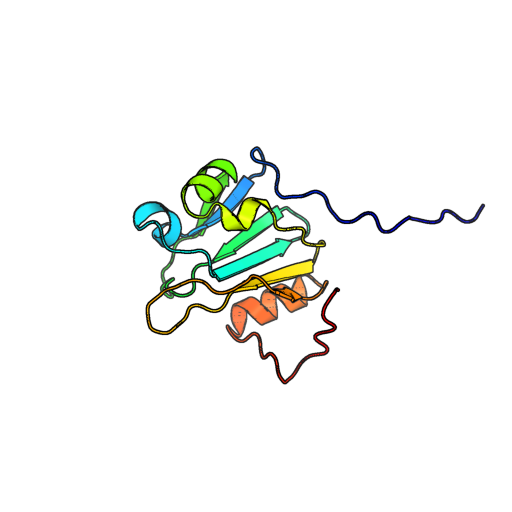5 1.00 62.94 113 CYS A N 1
ATOM 885 C CA . CYS A 1 113 ? -4.380 2.841 -14.960 1.00 62.94 113 CYS A CA 1
ATOM 886 C C . CYS A 1 113 ? -2.898 2.724 -14.615 1.00 62.94 113 CYS A C 1
ATOM 888 O O . CYS A 1 113 ? -2.137 3.678 -14.744 1.00 62.94 113 CYS A O 1
ATOM 890 N N . ILE A 1 114 ? -2.490 1.528 -14.196 1.00 61.75 114 ILE A N 1
ATOM 891 C CA . ILE A 1 114 ? -1.081 1.146 -14.187 1.00 61.75 114 ILE A CA 1
ATOM 892 C C . ILE A 1 114 ? -0.965 0.069 -15.251 1.00 61.75 114 ILE A C 1
ATOM 894 O O . ILE A 1 114 ? -1.325 -1.085 -15.021 1.00 61.75 114 ILE A O 1
ATOM 898 N N . ASP A 1 115 ? -0.599 0.498 -16.453 1.00 55.94 115 ASP A N 1
ATOM 899 C CA . ASP A 1 115 ? -0.504 -0.386 -17.603 1.00 55.94 115 ASP A CA 1
ATOM 900 C C . ASP A 1 115 ? 0.846 -1.111 -17.564 1.00 55.94 115 ASP A C 1
ATOM 902 O O . ASP A 1 115 ? 1.894 -0.491 -17.758 1.00 55.94 115 ASP A O 1
ATOM 906 N N . ASP A 1 116 ? 0.816 -2.429 -17.326 1.00 50.50 116 ASP A N 1
ATOM 907 C CA . ASP A 1 116 ? 1.994 -3.311 -17.381 1.00 50.50 116 ASP A CA 1
ATOM 908 C C . ASP A 1 116 ? 2.674 -3.271 -18.782 1.00 50.50 116 ASP A C 1
ATOM 910 O O . ASP A 1 116 ? 3.783 -3.777 -18.949 1.00 50.50 116 ASP A O 1
ATOM 914 N N . VAL A 1 117 ? 2.018 -2.683 -19.800 1.00 43.06 117 VAL A N 1
ATOM 915 C CA . VAL A 1 117 ? 2.401 -2.733 -21.224 1.00 43.06 117 VAL A CA 1
ATOM 916 C C . VAL A 1 117 ? 2.997 -1.418 -21.764 1.00 43.06 117 VAL A C 1
ATOM 918 O O . VAL A 1 117 ? 3.619 -1.433 -22.831 1.00 43.06 117 VAL A O 1
ATOM 921 N N . HIS A 1 118 ? 2.839 -0.277 -21.079 1.00 39.12 118 HIS A N 1
ATOM 922 C CA . HIS A 1 118 ? 3.112 1.038 -21.694 1.00 39.12 118 HIS A CA 1
ATOM 923 C C . HIS A 1 118 ? 4.018 2.014 -20.950 1.00 39.12 118 HIS A C 1
ATOM 925 O O . HIS A 1 118 ? 4.232 3.114 -21.447 1.00 39.12 118 HIS A O 1
ATOM 931 N N . ASN A 1 119 ? 4.655 1.608 -19.859 1.00 42.94 119 ASN A N 1
ATOM 932 C CA . ASN A 1 119 ? 5.732 2.401 -19.275 1.00 42.94 119 ASN A CA 1
ATOM 933 C C . ASN A 1 119 ? 6.949 1.526 -19.010 1.00 42.94 119 ASN A C 1
ATOM 935 O O . ASN A 1 119 ? 6.821 0.310 -18.904 1.00 42.94 119 ASN A O 1
ATOM 939 N N . ASP A 1 120 ? 8.120 2.154 -18.928 1.00 42.16 120 ASP A N 1
ATOM 940 C CA . ASP A 1 120 ? 9.418 1.584 -18.556 1.00 42.16 120 ASP A CA 1
ATOM 941 C C . ASP A 1 120 ? 9.387 0.934 -17.153 1.00 42.16 120 ASP A C 1
ATOM 943 O O . ASP A 1 120 ? 10.062 1.360 -16.212 1.00 42.16 120 ASP A O 1
ATOM 947 N N . LEU A 1 121 ? 8.578 -0.110 -16.977 1.00 45.81 121 LEU A N 1
ATOM 948 C CA . LEU A 1 121 ? 8.490 -0.918 -15.777 1.00 45.81 121 LEU A CA 1
ATOM 949 C C . LEU A 1 121 ? 9.725 -1.797 -15.788 1.00 45.81 121 LEU A C 1
ATOM 951 O O . LEU A 1 121 ? 9.711 -2.918 -16.283 1.00 45.81 121 LEU A O 1
ATOM 955 N N . THR A 1 122 ? 10.826 -1.247 -15.292 1.00 43.75 122 THR A N 1
ATOM 956 C CA . THR A 1 122 ? 11.985 -2.059 -14.955 1.00 43.75 122 THR A CA 1
ATOM 957 C C . THR A 1 122 ? 11.612 -2.774 -13.659 1.00 43.75 122 THR A C 1
ATOM 959 O O . THR A 1 122 ? 11.505 -2.100 -12.630 1.00 43.75 122 THR A O 1
ATOM 962 N N . PRO A 1 123 ? 11.360 -4.096 -13.669 1.00 49.78 123 PRO A N 1
ATOM 963 C CA . PRO A 1 123 ? 11.157 -4.831 -12.432 1.00 49.78 123 PRO A CA 1
ATOM 964 C C . PRO A 1 123 ? 12.418 -4.652 -11.594 1.00 49.78 123 PRO A C 1
ATOM 966 O O . PRO A 1 123 ? 13.531 -4.787 -12.111 1.00 49.78 123 PRO A O 1
ATOM 969 N N . TRP A 1 124 ? 12.261 -4.292 -10.326 1.00 53.28 124 TRP A N 1
ATOM 970 C CA . TRP A 1 124 ? 13.395 -4.217 -9.416 1.00 53.28 124 TRP A CA 1
ATOM 971 C C . TRP A 1 124 ? 13.531 -5.551 -8.683 1.00 53.28 124 TRP A C 1
ATOM 973 O O . TRP A 1 124 ? 13.188 -5.648 -7.508 1.00 53.28 124 TRP A O 1
ATOM 983 N N . ASP A 1 125 ? 13.994 -6.561 -9.424 1.00 51.00 125 ASP A N 1
ATOM 984 C CA . ASP A 1 125 ? 14.704 -7.705 -8.841 1.00 51.00 125 ASP A CA 1
ATOM 985 C C . ASP A 1 125 ? 16.187 -7.337 -8.635 1.00 51.00 125 ASP A C 1
ATOM 987 O O . ASP A 1 125 ? 16.802 -6.750 -9.562 1.00 51.00 125 ASP A O 1
#

pLDDT: mean 79.17, std 16.29, range [32.22, 93.94]